Protein AF-A0A6L8T6J4-F1 (afdb_monomer_lite)

Organism: NCBI:txid418240

pLDDT: mean 91.36, std 5.14, range [63.66, 95.75]

Secondary structure (DSSP, 8-state):
------EE-TTT--EESSHHHHHHHHHHHTT--HHHHHHHHHHHHHHHHHHHHHHHS-SHHHHHHHHHHHHHHHHHHHHTT--

Sequence (83 aa):
MKTIMMYQCEKCRKVYDSASQAMTCEAAHYGLTLEEYYHWRELLKTVKEAGAMNSISKNERTDKAFDDAVIRLVEFEKEHKLV

Radius of gyration: 16.38 Å; chains: 1; bounding box: 42×39×33 Å

Structure (mmCIF, N/CA/C/O backbone):
data_AF-A0A6L8T6J4-F1
#
_entry.id   AF-A0A6L8T6J4-F1
#
loop_
_atom_site.group_PDB
_atom_site.id
_atom_site.type_symbol
_atom_site.label_atom_id
_atom_site.label_alt_id
_atom_site.label_comp_id
_atom_site.label_asym_id
_atom_site.label_entity_id
_atom_site.label_seq_id
_atom_site.pdbx_PDB_ins_code
_atom_site.Cartn_x
_atom_site.Cartn_y
_atom_site.Cartn_z
_atom_site.occupancy
_atom_site.B_iso_or_equiv
_atom_site.auth_seq_id
_atom_site.auth_comp_id
_atom_site.auth_asym_id
_atom_site.auth_atom_id
_atom_site.pdbx_PDB_model_num
ATOM 1 N N . MET A 1 1 ? -23.654 28.335 6.761 1.00 64.75 1 MET A N 1
ATOM 2 C CA . MET A 1 1 ? -23.456 26.902 6.449 1.00 64.75 1 MET A CA 1
ATOM 3 C C . MET A 1 1 ? -22.255 26.414 7.245 1.00 64.75 1 MET A C 1
ATOM 5 O O . MET A 1 1 ? -21.250 27.112 7.232 1.00 64.75 1 MET A O 1
ATOM 9 N N . LYS A 1 2 ? -22.358 25.307 7.989 1.00 77.62 2 LYS A N 1
ATOM 10 C CA . LYS A 1 2 ? -21.213 24.686 8.680 1.00 77.62 2 LYS A CA 1
ATOM 11 C C . LYS A 1 2 ? -20.870 23.388 7.954 1.00 77.62 2 LYS A C 1
ATOM 13 O O . LYS A 1 2 ? -21.774 22.603 7.690 1.00 77.62 2 LYS A O 1
ATOM 18 N N . THR A 1 3 ? -19.597 23.188 7.635 1.00 85.69 3 THR A N 1
ATOM 19 C CA . THR A 1 3 ? -19.095 21.957 7.012 1.00 85.69 3 THR A CA 1
ATOM 20 C C . THR A 1 3 ? -18.541 21.056 8.106 1.00 85.69 3 THR A C 1
ATOM 22 O O . THR A 1 3 ? -17.735 21.510 8.915 1.00 85.69 3 THR A O 1
ATOM 25 N N . ILE A 1 4 ? -18.974 19.797 8.138 1.00 84.75 4 ILE A N 1
ATOM 26 C CA . ILE A 1 4 ? -18.420 18.765 9.019 1.00 84.75 4 ILE A CA 1
ATOM 27 C C . ILE A 1 4 ? -17.673 17.782 8.122 1.00 84.75 4 ILE A C 1
ATOM 29 O O . ILE A 1 4 ? -18.230 17.301 7.137 1.00 84.75 4 ILE A O 1
ATOM 33 N N . MET A 1 5 ? -16.405 17.531 8.436 1.00 87.94 5 MET A N 1
ATOM 34 C CA . MET A 1 5 ? -15.579 16.558 7.730 1.00 87.94 5 MET A CA 1
ATOM 35 C C . MET A 1 5 ? -15.636 15.235 8.488 1.00 87.94 5 MET A C 1
ATOM 37 O O . MET A 1 5 ? -15.397 15.212 9.691 1.00 87.94 5 MET A O 1
ATOM 41 N N . MET A 1 6 ? -15.962 14.156 7.784 1.00 92.06 6 MET A N 1
ATOM 42 C CA . MET A 1 6 ? -16.005 12.801 8.324 1.00 92.06 6 MET A CA 1
ATOM 43 C C . MET A 1 6 ? -15.117 11.892 7.480 1.00 92.06 6 MET A C 1
ATOM 45 O O . MET A 1 6 ? -14.977 12.097 6.274 1.00 92.06 6 MET A O 1
ATOM 49 N N . TYR A 1 7 ? -14.537 10.879 8.112 1.00 93.00 7 TYR A N 1
ATOM 50 C CA . TYR A 1 7 ? -13.613 9.934 7.497 1.00 93.00 7 TYR A CA 1
ATOM 51 C C . TYR A 1 7 ? -14.227 8.543 7.518 1.00 93.00 7 TYR A C 1
ATOM 53 O O . TYR A 1 7 ? -14.738 8.105 8.543 1.00 93.00 7 TYR A O 1
ATOM 61 N N . GLN A 1 8 ? -14.187 7.833 6.396 1.00 93.31 8 GLN A N 1
ATOM 62 C CA . GLN A 1 8 ? -14.758 6.495 6.290 1.00 93.31 8 GLN A CA 1
ATOM 63 C C . GLN A 1 8 ? -13.648 5.469 6.076 1.00 93.31 8 GLN A C 1
ATOM 65 O O . GLN A 1 8 ? -12.838 5.633 5.172 1.00 93.31 8 GLN A O 1
ATOM 70 N N . CYS A 1 9 ? -13.659 4.393 6.865 1.00 93.00 9 CYS A N 1
ATOM 71 C CA . CYS A 1 9 ? -12.809 3.229 6.623 1.00 93.00 9 CYS A CA 1
ATOM 72 C C . CYS A 1 9 ? -13.230 2.535 5.320 1.00 93.00 9 CYS A C 1
ATOM 74 O O . CYS A 1 9 ? -14.392 2.143 5.163 1.00 93.00 9 CYS A O 1
ATOM 76 N N . GLU A 1 10 ? -12.289 2.326 4.401 1.00 89.44 10 GLU A N 1
ATOM 77 C CA . GLU A 1 10 ? -12.571 1.735 3.088 1.00 89.44 10 GLU A CA 1
ATOM 78 C C . GLU A 1 10 ? -13.005 0.260 3.178 1.00 89.44 10 GLU A C 1
ATOM 80 O O . GLU A 1 10 ? -13.758 -0.218 2.328 1.00 89.44 10 GLU A O 1
ATOM 85 N N . LYS A 1 11 ? -12.585 -0.459 4.231 1.00 90.06 11 LYS A N 1
ATOM 86 C CA . LYS A 1 11 ? -12.845 -1.901 4.400 1.00 90.06 11 LYS A CA 1
ATOM 87 C C . LYS A 1 11 ? -14.202 -2.204 5.027 1.00 90.06 11 LYS A C 1
ATOM 89 O O . LYS A 1 11 ? -14.917 -3.065 4.525 1.00 90.06 11 LYS A O 1
ATOM 94 N N . CYS A 1 12 ? -14.567 -1.516 6.110 1.00 93.38 12 CYS A N 1
ATOM 95 C CA . CYS A 1 12 ? -15.816 -1.784 6.839 1.00 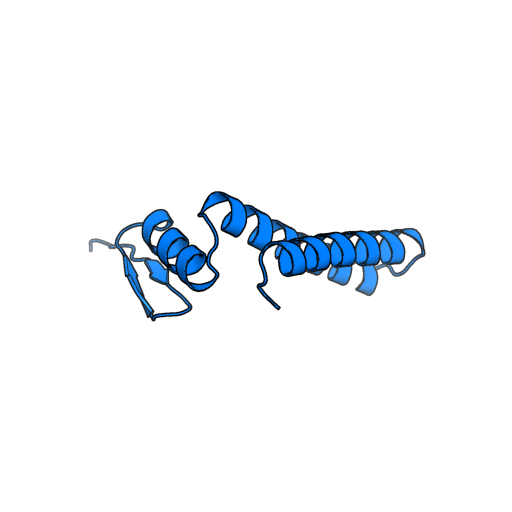93.38 12 CYS A CA 1
ATOM 96 C C . CYS A 1 12 ? -16.869 -0.679 6.725 1.00 93.38 12 CYS A C 1
ATOM 98 O O . CYS A 1 12 ? -17.943 -0.812 7.308 1.00 93.38 12 CYS A O 1
ATOM 100 N N . ARG A 1 13 ? -16.581 0.411 5.998 1.00 92.12 13 ARG A N 1
ATOM 101 C CA . ARG A 1 13 ? -17.486 1.554 5.772 1.00 92.12 13 ARG A CA 1
ATOM 102 C C . ARG A 1 13 ? -17.922 2.307 7.035 1.00 92.12 13 ARG A C 1
ATOM 104 O O . ARG A 1 13 ? -18.760 3.206 6.938 1.00 92.12 13 ARG A O 1
ATOM 111 N N . LYS A 1 14 ? -17.332 2.006 8.198 1.00 94.12 14 LYS A N 1
ATOM 112 C CA . LYS A 1 14 ? -17.532 2.777 9.433 1.00 94.12 14 LYS A CA 1
ATOM 113 C C . LYS A 1 14 ? -17.011 4.198 9.260 1.00 94.12 14 LYS A C 1
ATOM 115 O O . LYS A 1 14 ? -15.971 4.408 8.636 1.00 94.12 14 LYS A O 1
ATOM 120 N N . VAL A 1 15 ? -17.759 5.145 9.814 1.00 94.75 15 VAL A N 1
ATOM 121 C CA . VAL A 1 15 ? -17.478 6.578 9.744 1.00 94.75 15 VAL A CA 1
ATOM 122 C C . VAL A 1 15 ? -16.915 7.044 11.082 1.00 94.75 15 VAL A C 1
ATOM 124 O O . VAL A 1 15 ? -17.367 6.603 12.137 1.00 94.75 15 VAL A O 1
ATOM 127 N N . TYR A 1 16 ? -15.926 7.921 11.009 1.00 93.75 16 TYR A N 1
ATOM 128 C CA . TYR A 1 16 ? -15.158 8.452 12.119 1.00 93.75 16 TYR A CA 1
ATOM 129 C C . TYR A 1 16 ? -15.019 9.964 11.977 1.00 93.75 16 TYR A C 1
ATOM 131 O O . TYR A 1 16 ? -14.991 10.500 10.866 1.00 93.75 16 TYR A O 1
ATOM 139 N N . ASP A 1 17 ? -14.859 10.645 13.104 1.00 92.62 17 ASP A N 1
ATOM 140 C CA . ASP A 1 17 ? -14.679 12.098 13.130 1.00 92.62 17 ASP A CA 1
ATOM 141 C C . ASP A 1 17 ? -13.216 12.509 12.887 1.00 92.62 17 ASP A C 1
ATOM 143 O O . ASP A 1 17 ? -12.920 13.683 12.667 1.00 92.62 17 ASP A O 1
ATOM 147 N N . SER A 1 18 ? -12.282 11.549 12.890 1.00 91.62 18 SER A N 1
ATOM 148 C CA . SER A 1 18 ? -10.867 11.794 12.613 1.00 91.62 18 SER A CA 1
ATOM 149 C C . SER A 1 18 ? -10.261 10.799 11.625 1.00 91.62 18 SER A C 1
ATOM 151 O O . SER A 1 18 ? -10.604 9.614 11.589 1.00 91.62 18 SER A O 1
ATOM 153 N N . ALA A 1 19 ? -9.295 11.293 10.846 1.00 89.62 19 ALA A N 1
ATOM 154 C CA . ALA A 1 19 ? -8.531 10.484 9.903 1.00 89.62 19 ALA A CA 1
ATOM 155 C C . ALA A 1 19 ? -7.778 9.353 10.611 1.00 89.62 19 ALA A C 1
ATOM 157 O O . ALA A 1 19 ? -7.790 8.218 10.148 1.00 89.62 19 ALA A O 1
ATOM 158 N N . SER A 1 20 ? -7.170 9.644 11.765 1.00 89.69 20 SER A N 1
ATOM 159 C CA . SER A 1 20 ? -6.410 8.659 12.536 1.00 89.69 20 SER A CA 1
ATOM 160 C C . SER A 1 20 ? -7.285 7.509 13.028 1.00 89.69 20 SER A C 1
ATOM 162 O O . SER A 1 20 ? -6.864 6.363 12.945 1.00 89.69 20 SER A O 1
ATOM 164 N N . GLN A 1 21 ? -8.519 7.770 13.472 1.00 92.06 21 GLN A N 1
ATOM 165 C CA . GLN A 1 21 ? -9.445 6.704 13.869 1.00 92.06 21 GLN A CA 1
ATOM 166 C C . GLN A 1 21 ? -9.842 5.816 12.685 1.00 92.06 21 GLN A C 1
ATOM 168 O O . GLN A 1 21 ? -9.839 4.590 12.812 1.00 92.06 21 GLN A O 1
ATOM 173 N N . ALA A 1 22 ? -10.140 6.422 11.532 1.00 93.38 22 ALA A N 1
ATOM 174 C CA . ALA A 1 22 ? -10.447 5.673 10.319 1.00 93.38 22 ALA A CA 1
ATOM 175 C C . ALA A 1 22 ? -9.253 4.812 9.874 1.00 93.38 22 ALA A C 1
ATOM 177 O O . ALA A 1 22 ? -9.428 3.628 9.594 1.00 93.38 22 ALA A O 1
ATOM 178 N N . MET A 1 23 ? -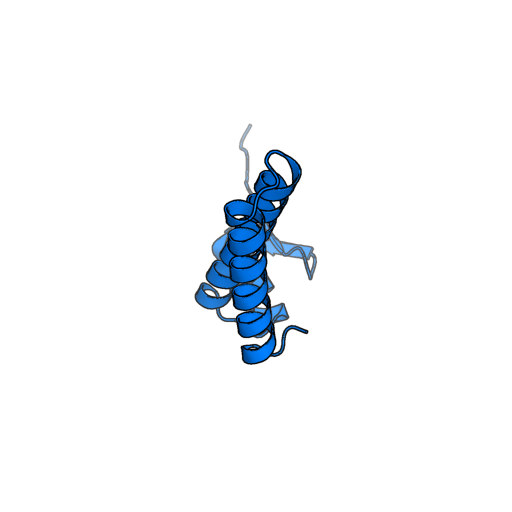8.038 5.366 9.894 1.00 91.69 23 MET A N 1
ATOM 179 C CA . MET A 1 23 ? -6.819 4.648 9.515 1.00 91.69 23 MET A CA 1
ATOM 180 C C . MET A 1 23 ? -6.446 3.544 10.502 1.00 91.69 23 MET A C 1
ATOM 182 O O . MET A 1 23 ? -6.073 2.463 10.069 1.00 91.69 23 MET A O 1
ATOM 186 N N . THR A 1 24 ? -6.606 3.752 11.811 1.00 94.00 24 THR A N 1
ATOM 187 C CA . THR A 1 24 ? -6.403 2.683 12.802 1.00 94.00 24 THR A CA 1
ATOM 188 C C . THR A 1 24 ? -7.392 1.540 12.585 1.00 94.00 24 THR A C 1
ATOM 190 O O . THR A 1 24 ? -7.023 0.373 12.703 1.00 94.00 24 THR A O 1
ATOM 193 N N . CYS A 1 25 ? -8.644 1.848 12.226 1.00 94.31 25 CYS A N 1
ATOM 194 C CA . CYS A 1 25 ? -9.605 0.814 11.853 1.00 94.31 25 CYS A CA 1
ATOM 195 C C . CYS A 1 25 ? -9.168 0.057 10.593 1.00 94.31 25 CYS A C 1
ATOM 197 O O . CYS A 1 25 ? -9.312 -1.162 10.543 1.00 94.31 25 CYS A O 1
ATOM 199 N N . GLU A 1 26 ? -8.661 0.755 9.575 1.00 93.38 26 GLU A N 1
ATOM 200 C CA . GLU A 1 26 ? -8.136 0.118 8.363 1.00 93.38 26 GLU A CA 1
ATOM 201 C C . GLU A 1 26 ? -6.937 -0.779 8.665 1.00 93.38 26 GLU A C 1
ATOM 203 O O . GLU A 1 26 ? -6.952 -1.941 8.270 1.00 93.38 26 GLU A O 1
ATOM 208 N N . ALA A 1 27 ? -5.955 -0.278 9.415 1.00 93.50 27 ALA A N 1
ATOM 209 C CA . ALA A 1 27 ? -4.775 -1.024 9.841 1.00 93.50 27 ALA A CA 1
ATOM 210 C C . ALA A 1 27 ? -5.160 -2.322 10.571 1.00 93.50 27 ALA A C 1
ATOM 212 O O . ALA A 1 27 ? -4.679 -3.401 10.226 1.00 93.50 27 ALA A O 1
ATOM 213 N N . ALA A 1 28 ? -6.133 -2.244 11.486 1.00 93.12 28 ALA A N 1
ATOM 214 C CA . ALA A 1 28 ? -6.634 -3.401 12.223 1.00 93.12 28 ALA A CA 1
ATOM 215 C C . ALA A 1 28 ? -7.253 -4.486 11.320 1.00 93.12 28 ALA A C 1
ATOM 217 O O . ALA A 1 28 ? -7.174 -5.667 11.653 1.00 93.12 28 ALA A O 1
ATOM 218 N N . HIS A 1 29 ? -7.831 -4.132 10.165 1.00 91.69 29 HIS A N 1
ATOM 219 C CA . HIS A 1 29 ? -8.325 -5.127 9.202 1.00 91.69 29 HIS A CA 1
ATOM 220 C C . HIS A 1 29 ? -7.208 -5.929 8.528 1.00 91.69 29 HIS A C 1
ATOM 222 O O . HIS A 1 29 ? -7.472 -7.018 8.024 1.00 91.69 29 HIS A O 1
ATOM 228 N N . TYR A 1 30 ? -5.992 -5.392 8.523 1.00 88.94 30 TYR A N 1
ATOM 229 C CA . TYR A 1 30 ? -4.794 -6.035 7.996 1.00 88.94 30 TYR A CA 1
ATOM 230 C C . TYR A 1 30 ? -3.919 -6.638 9.105 1.00 88.94 30 TYR A C 1
ATOM 232 O O . TYR A 1 30 ? -2.860 -7.176 8.816 1.00 88.94 30 TYR A O 1
ATOM 240 N N . GLY A 1 31 ? -4.343 -6.557 10.373 1.00 90.94 31 GLY A N 1
ATOM 241 C CA . GLY A 1 31 ? -3.520 -6.980 11.509 1.00 90.94 31 GLY A CA 1
ATOM 242 C C . GLY A 1 31 ? -2.286 -6.100 11.734 1.00 90.94 31 GLY A C 1
ATOM 243 O O . GLY A 1 31 ? -1.363 -6.526 12.420 1.00 90.94 31 GLY A O 1
ATOM 244 N N . LEU A 1 32 ? -2.276 -4.893 11.163 1.00 92.50 32 LEU A N 1
ATOM 245 C CA . LEU A 1 32 ? -1.181 -3.936 11.253 1.00 92.50 32 LEU A CA 1
ATOM 246 C C . LEU A 1 32 ? -1.445 -2.912 12.357 1.00 92.50 32 LEU A C 1
ATOM 248 O O . LEU A 1 32 ? -2.587 -2.529 12.635 1.00 92.50 32 LEU A O 1
ATOM 252 N N . THR A 1 33 ? -0.369 -2.405 12.939 1.00 92.81 33 THR A N 1
ATOM 253 C CA . THR A 1 33 ? -0.377 -1.143 13.674 1.00 92.81 33 THR A CA 1
ATOM 254 C C . THR A 1 33 ? -0.559 0.033 12.713 1.00 92.81 33 THR A C 1
ATOM 256 O O . THR A 1 33 ? -0.393 -0.078 11.497 1.00 92.81 33 THR A O 1
ATOM 259 N N . LEU A 1 34 ? -0.907 1.201 13.255 1.00 90.50 34 LEU A N 1
ATOM 260 C CA . LEU A 1 34 ? -1.070 2.406 12.445 1.00 90.50 34 LEU A CA 1
ATOM 261 C C . LEU A 1 34 ? 0.238 2.799 11.729 1.00 90.50 34 LEU A C 1
ATOM 263 O O . LEU A 1 34 ? 0.194 3.211 10.574 1.00 90.50 34 LEU A O 1
ATOM 267 N N . GLU A 1 35 ? 1.388 2.649 12.390 1.00 92.06 35 GLU A N 1
ATOM 268 C CA . GLU A 1 35 ? 2.706 2.969 11.822 1.00 92.06 35 GLU A CA 1
ATOM 269 C C . GLU A 1 35 ? 3.078 2.017 10.680 1.00 92.06 35 GLU A C 1
ATOM 271 O O . GLU A 1 35 ? 3.451 2.470 9.598 1.00 92.06 35 GLU A O 1
ATOM 276 N N . GLU A 1 36 ? 2.887 0.711 10.877 1.00 92.69 36 GLU A N 1
ATOM 277 C CA . GLU A 1 36 ? 3.088 -0.301 9.833 1.00 92.69 36 GLU A CA 1
ATOM 278 C C . GLU A 1 36 ? 2.150 -0.071 8.643 1.00 92.69 36 GLU A C 1
ATOM 280 O O . GLU A 1 36 ? 2.559 -0.189 7.491 1.00 92.69 36 GLU A O 1
ATOM 285 N N . TYR A 1 37 ? 0.902 0.326 8.897 1.00 92.38 37 TYR A N 1
ATOM 286 C CA . TYR A 1 37 ? -0.051 0.648 7.839 1.00 92.38 37 TYR A CA 1
ATOM 287 C C . TYR A 1 37 ? 0.372 1.871 7.015 1.00 92.38 37 TYR A C 1
ATOM 289 O O . TYR A 1 37 ? 0.243 1.863 5.787 1.00 92.38 37 TYR A O 1
ATOM 297 N N . TYR A 1 38 ? 0.908 2.912 7.660 1.00 92.12 38 TYR A N 1
ATOM 298 C CA . TYR A 1 38 ? 1.488 4.051 6.946 1.00 92.12 38 TYR A CA 1
ATOM 299 C C . TYR A 1 38 ? 2.700 3.637 6.118 1.00 92.12 38 TYR A C 1
ATOM 301 O O . TYR A 1 38 ? 2.787 4.020 4.950 1.00 92.12 38 TYR A O 1
ATOM 309 N N . HIS A 1 39 ? 3.594 2.827 6.689 1.00 93.62 39 HIS A N 1
ATOM 310 C CA . HIS A 1 39 ? 4.758 2.320 5.973 1.00 93.62 39 HIS A CA 1
ATOM 311 C C . HIS A 1 39 ? 4.345 1.503 4.741 1.00 93.62 39 HIS A C 1
ATOM 313 O O . HIS A 1 39 ? 4.827 1.749 3.637 1.00 93.62 39 HIS A O 1
ATOM 319 N N . TRP A 1 40 ? 3.363 0.612 4.887 1.00 93.62 40 TRP A N 1
ATOM 320 C CA . TRP A 1 40 ? 2.820 -0.169 3.779 1.00 93.62 40 TRP A CA 1
ATOM 321 C C . TRP A 1 40 ? 2.195 0.706 2.685 1.00 93.62 40 TRP A C 1
ATOM 323 O O . TRP A 1 40 ? 2.474 0.521 1.498 1.00 93.62 40 TRP A O 1
ATOM 333 N N . ARG A 1 41 ? 1.394 1.716 3.060 1.00 91.94 41 ARG A N 1
ATOM 334 C CA . ARG A 1 41 ? 0.831 2.702 2.115 1.00 91.94 41 ARG A CA 1
ATOM 335 C C . ARG A 1 41 ? 1.939 3.467 1.372 1.00 91.94 41 ARG A C 1
ATOM 337 O O . ARG A 1 41 ? 1.773 3.763 0.187 1.00 91.94 41 ARG A O 1
ATOM 344 N N . GLU A 1 42 ? 3.056 3.773 2.029 1.00 94.25 42 GLU A N 1
ATOM 345 C CA . GLU A 1 42 ? 4.215 4.426 1.409 1.00 94.25 42 GLU A CA 1
ATOM 346 C C . GLU A 1 42 ? 4.947 3.502 0.423 1.00 94.25 42 GLU A C 1
ATOM 348 O O . GLU A 1 42 ? 5.278 3.933 -0.686 1.00 94.25 42 GLU A O 1
ATOM 353 N N . LEU A 1 43 ? 5.123 2.221 0.762 1.00 94.25 43 LEU A N 1
ATOM 354 C CA . LEU A 1 43 ? 5.678 1.214 -0.150 1.00 94.25 43 LEU A CA 1
ATOM 355 C C . LEU A 1 43 ? 4.806 1.057 -1.404 1.00 94.25 43 LEU A C 1
ATOM 357 O O . LEU A 1 43 ? 5.316 1.133 -2.523 1.00 94.25 43 LEU A O 1
ATOM 361 N N . LEU A 1 44 ? 3.483 0.945 -1.238 1.00 93.69 44 LEU A N 1
ATOM 362 C CA . LEU A 1 44 ? 2.527 0.884 -2.351 1.00 93.69 44 LEU A CA 1
ATOM 363 C C . LEU A 1 44 ? 2.623 2.116 -3.262 1.00 93.69 44 LEU A C 1
ATOM 365 O O . LEU A 1 44 ? 2.619 2.000 -4.491 1.00 93.69 44 LEU A O 1
ATOM 369 N N . LYS A 1 45 ? 2.727 3.310 -2.666 1.00 94.69 45 LYS A N 1
ATOM 370 C CA . LYS A 1 45 ? 2.909 4.561 -3.409 1.00 94.69 45 LYS A CA 1
ATOM 371 C C . LYS A 1 45 ? 4.232 4.561 -4.180 1.00 94.69 45 LYS A C 1
ATOM 373 O O . LYS A 1 45 ? 4.236 4.900 -5.361 1.00 94.69 45 LYS A O 1
ATOM 378 N N . THR A 1 46 ? 5.316 4.127 -3.543 1.00 94.12 46 THR A N 1
ATOM 379 C CA . THR A 1 46 ? 6.656 4.068 -4.141 1.00 94.12 46 THR A CA 1
ATOM 380 C C . THR A 1 46 ? 6.689 3.124 -5.339 1.00 94.12 46 THR A C 1
ATOM 382 O O . THR A 1 46 ? 7.182 3.502 -6.399 1.00 94.12 46 THR A O 1
ATOM 385 N N . VAL A 1 47 ? 6.096 1.930 -5.223 1.00 94.81 47 VAL A N 1
ATOM 386 C CA . VAL A 1 47 ? 5.969 0.977 -6.340 1.00 94.81 47 VAL A CA 1
ATOM 387 C C . VAL A 1 47 ? 5.180 1.589 -7.496 1.00 94.81 47 VAL A C 1
ATOM 389 O O . VAL A 1 47 ? 5.587 1.476 -8.652 1.00 94.81 47 VAL A O 1
ATOM 392 N N . LYS A 1 48 ? 4.076 2.288 -7.205 1.00 94.38 48 LYS A N 1
ATOM 393 C CA . LYS A 1 48 ? 3.265 2.957 -8.231 1.00 94.38 48 LYS A CA 1
ATOM 394 C C . LYS A 1 48 ? 4.047 4.050 -8.963 1.00 94.38 48 LYS A C 1
ATOM 396 O O . LYS A 1 48 ? 3.971 4.137 -10.187 1.00 94.38 48 LYS A O 1
ATOM 401 N N . GLU A 1 49 ? 4.782 4.882 -8.231 1.00 93.44 49 GLU A N 1
ATOM 402 C CA . GLU A 1 49 ? 5.599 5.961 -8.798 1.00 93.44 49 GLU A CA 1
ATOM 403 C C . GLU A 1 49 ? 6.778 5.409 -9.607 1.00 93.44 49 GLU A C 1
ATOM 405 O O . GLU A 1 49 ? 6.995 5.839 -10.741 1.00 93.44 49 GLU A O 1
ATOM 410 N N . ALA A 1 50 ? 7.486 4.407 -9.079 1.00 92.88 50 ALA A N 1
ATOM 411 C CA . ALA A 1 50 ? 8.572 3.729 -9.782 1.00 92.88 50 ALA A CA 1
ATOM 412 C C . ALA A 1 50 ? 8.072 3.037 -11.059 1.00 92.88 50 ALA A C 1
ATOM 414 O O . ALA A 1 50 ? 8.700 3.163 -12.108 1.00 92.88 50 ALA A O 1
ATOM 415 N N . GLY A 1 51 ? 6.905 2.389 -11.009 1.00 93.56 51 GLY A N 1
ATOM 416 C CA . GLY A 1 51 ? 6.281 1.758 -12.172 1.00 93.56 51 GLY A CA 1
ATOM 417 C C . GLY A 1 51 ? 5.859 2.770 -13.238 1.00 93.56 51 GLY A C 1
ATOM 418 O O . GLY A 1 51 ? 6.100 2.556 -14.426 1.00 93.56 51 GLY A O 1
ATOM 419 N N . ALA A 1 52 ? 5.295 3.912 -12.830 1.00 93.75 52 ALA A N 1
ATOM 420 C CA . ALA A 1 52 ? 4.967 5.000 -13.749 1.00 93.75 52 ALA A CA 1
ATOM 421 C C . ALA A 1 52 ? 6.226 5.570 -14.422 1.00 93.75 52 ALA A C 1
ATOM 423 O O . ALA A 1 52 ? 6.253 5.733 -15.641 1.00 93.75 52 ALA A O 1
ATOM 424 N N . MET A 1 53 ? 7.289 5.814 -13.649 1.00 91.31 53 MET A N 1
ATOM 425 C CA . MET A 1 53 ? 8.569 6.280 -14.184 1.00 91.31 53 MET A CA 1
ATOM 426 C C . MET A 1 53 ? 9.190 5.265 -15.138 1.00 91.31 53 MET A C 1
ATOM 428 O O . MET A 1 53 ? 9.635 5.647 -16.217 1.00 91.31 53 MET A O 1
ATOM 432 N N . ASN A 1 54 ? 9.165 3.980 -14.789 1.00 91.38 54 ASN A N 1
ATOM 433 C CA . ASN A 1 54 ? 9.660 2.926 -15.661 1.00 91.38 54 ASN A CA 1
ATOM 434 C C . ASN A 1 54 ? 8.866 2.843 -16.974 1.00 91.38 54 ASN A C 1
ATOM 436 O O . ASN A 1 54 ? 9.441 2.681 -18.044 1.00 91.38 54 ASN A O 1
ATOM 440 N N . SER A 1 55 ? 7.547 3.047 -16.925 1.00 90.88 55 SER A N 1
ATOM 441 C CA . SER A 1 55 ? 6.719 3.091 -18.133 1.00 90.88 55 SER A CA 1
ATOM 442 C C . SER A 1 55 ? 7.009 4.304 -19.025 1.00 90.88 55 SER A C 1
ATOM 444 O O . SER A 1 55 ? 6.861 4.194 -20.241 1.00 90.88 55 SER A O 1
ATOM 446 N N . ILE A 1 56 ? 7.365 5.459 -18.452 1.00 93.62 56 ILE A N 1
ATOM 447 C CA . ILE A 1 56 ? 7.628 6.699 -19.204 1.00 93.62 56 ILE A CA 1
ATOM 448 C C . ILE A 1 56 ? 9.052 6.708 -19.769 1.00 93.62 56 ILE A C 1
ATOM 450 O O . ILE A 1 56 ? 9.268 7.108 -20.912 1.00 93.62 56 ILE A O 1
ATOM 454 N N . SER A 1 57 ? 10.033 6.292 -18.971 1.00 89.94 57 SER A N 1
ATOM 455 C CA . SER A 1 57 ? 11.455 6.353 -19.301 1.00 89.94 57 SER A CA 1
ATOM 456 C C . SER A 1 57 ? 12.139 5.025 -19.000 1.00 89.94 57 SER A C 1
ATOM 458 O O . SER A 1 57 ? 13.045 4.942 -18.168 1.00 89.94 57 SER A O 1
ATOM 460 N N . LYS A 1 58 ? 11.712 3.971 -19.702 1.00 90.56 58 LYS A N 1
ATOM 461 C CA . LYS A 1 58 ? 12.253 2.622 -19.520 1.00 90.56 58 LYS A CA 1
ATOM 462 C C . LYS A 1 58 ? 13.749 2.570 -19.826 1.00 90.56 58 LYS A C 1
ATOM 464 O O . LYS A 1 58 ? 14.178 2.864 -20.940 1.00 90.56 58 LYS A O 1
ATOM 469 N N . ASN A 1 59 ? 14.537 2.202 -18.826 1.00 92.4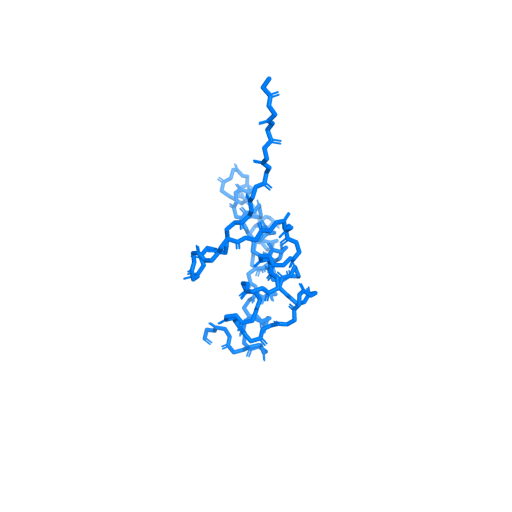4 59 ASN A N 1
ATOM 470 C CA . ASN A 1 59 ? 15.968 1.942 -18.914 1.00 92.44 59 ASN A CA 1
ATOM 471 C C . ASN A 1 59 ? 16.387 1.042 -17.742 1.00 92.44 59 ASN A C 1
ATOM 473 O O . ASN A 1 59 ? 15.624 0.852 -16.802 1.00 92.44 59 ASN A O 1
ATOM 477 N N . GLU A 1 60 ? 17.617 0.529 -17.757 1.00 92.94 60 GLU A N 1
ATOM 478 C CA . GLU A 1 60 ? 18.105 -0.387 -16.712 1.00 92.94 60 GLU A CA 1
ATOM 479 C C . GLU A 1 60 ? 18.012 0.198 -15.293 1.00 92.94 60 GLU A C 1
ATOM 481 O O . GLU A 1 60 ? 17.785 -0.529 -14.329 1.00 92.94 60 GLU A O 1
ATOM 486 N N . ARG A 1 61 ? 18.156 1.522 -15.142 1.00 91.38 61 ARG A N 1
ATOM 487 C CA . ARG A 1 61 ? 18.054 2.188 -13.838 1.00 91.38 61 ARG A CA 1
ATOM 488 C C . ARG A 1 61 ? 16.607 2.252 -13.351 1.00 91.38 61 ARG A C 1
ATOM 490 O O . ARG A 1 61 ? 16.383 2.083 -12.155 1.00 91.38 61 ARG A O 1
ATOM 497 N N . THR A 1 62 ? 15.646 2.535 -14.228 1.00 89.50 62 THR A N 1
ATOM 498 C CA . THR A 1 62 ? 14.222 2.607 -13.863 1.00 89.50 62 THR A CA 1
ATOM 499 C C . THR A 1 62 ? 13.596 1.224 -13.711 1.00 89.50 62 THR A C 1
ATOM 501 O O . THR A 1 62 ? 12.805 1.050 -12.787 1.00 89.50 62 THR A O 1
ATOM 504 N N . ASP A 1 63 ? 14.021 0.239 -14.509 1.00 92.06 63 ASP A N 1
ATOM 505 C CA . ASP A 1 63 ? 13.677 -1.176 -14.316 1.00 92.06 63 ASP A CA 1
ATOM 506 C C . ASP A 1 63 ? 14.170 -1.645 -12.940 1.00 92.06 63 ASP A C 1
ATOM 508 O O . ASP A 1 63 ? 13.366 -2.072 -12.114 1.00 92.06 63 ASP A O 1
ATOM 512 N N . LYS A 1 64 ? 15.456 -1.436 -12.620 1.00 93.75 64 LYS A N 1
ATOM 513 C CA . LYS A 1 64 ? 15.999 -1.814 -11.308 1.00 93.75 64 LYS A CA 1
ATOM 514 C C . LYS A 1 64 ? 15.305 -1.097 -10.147 1.00 93.75 64 LYS A C 1
ATOM 516 O O . LYS A 1 64 ? 15.026 -1.716 -9.129 1.00 93.75 64 LYS A O 1
ATOM 521 N N . ALA A 1 65 ? 15.016 0.199 -10.280 1.00 92.38 65 ALA A N 1
ATOM 522 C CA . ALA A 1 65 ? 14.320 0.947 -9.233 1.00 92.38 65 ALA A CA 1
ATOM 523 C C . ALA A 1 65 ? 12.892 0.429 -8.995 1.00 92.38 65 ALA A C 1
ATOM 525 O O . ALA A 1 65 ? 12.417 0.443 -7.859 1.00 92.38 65 ALA A O 1
ATOM 526 N N . PHE A 1 66 ? 12.212 -0.020 -10.051 1.00 93.06 66 PHE A N 1
ATOM 527 C CA . PHE A 1 66 ? 10.904 -0.650 -9.938 1.00 93.06 66 PHE A CA 1
ATOM 528 C C . PHE A 1 66 ? 11.004 -2.031 -9.285 1.00 93.06 66 PHE A C 1
ATOM 53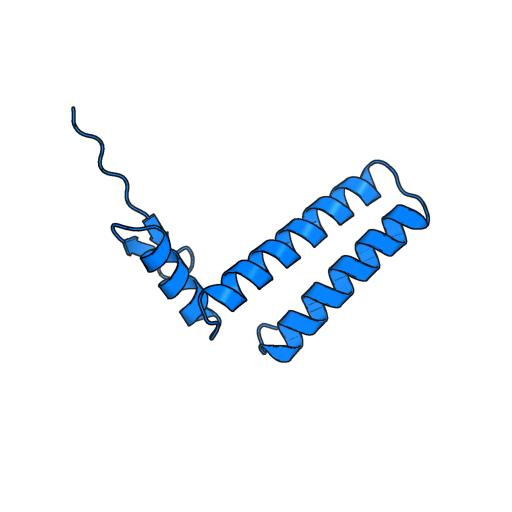0 O O . PHE A 1 66 ? 10.275 -2.286 -8.328 1.00 93.06 66 PHE A O 1
ATOM 537 N N . ASP A 1 67 ? 11.945 -2.870 -9.722 1.00 94.69 67 ASP A N 1
ATOM 538 C CA . ASP A 1 67 ? 12.182 -4.192 -9.133 1.00 94.69 67 ASP A CA 1
ATOM 539 C C . ASP A 1 67 ? 12.527 -4.090 -7.638 1.00 94.69 67 ASP A C 1
ATOM 541 O O . ASP A 1 67 ? 11.908 -4.765 -6.816 1.00 94.69 67 ASP A O 1
ATOM 545 N N . ASP A 1 68 ? 13.440 -3.188 -7.260 1.00 95.00 68 ASP A N 1
ATOM 546 C CA . ASP A 1 68 ? 13.824 -2.948 -5.863 1.00 95.00 68 ASP A CA 1
ATOM 547 C C . ASP A 1 68 ? 12.618 -2.490 -5.016 1.00 95.00 68 ASP A C 1
ATOM 549 O O . ASP A 1 68 ? 12.461 -2.913 -3.867 1.00 95.00 68 ASP A O 1
ATOM 553 N N . ALA A 1 69 ? 11.746 -1.634 -5.564 1.00 94.44 69 ALA A N 1
ATOM 554 C CA . ALA A 1 69 ? 10.537 -1.185 -4.873 1.00 94.44 69 ALA A CA 1
ATOM 555 C C . ALA A 1 69 ? 9.529 -2.331 -4.682 1.00 94.44 69 ALA A C 1
ATOM 557 O O . ALA A 1 69 ? 8.944 -2.462 -3.605 1.00 94.44 69 ALA A O 1
ATOM 558 N N . VAL A 1 70 ? 9.344 -3.170 -5.707 1.00 95.00 70 VAL A N 1
ATOM 559 C CA . VAL A 1 70 ? 8.454 -4.339 -5.652 1.00 95.00 70 VAL A CA 1
ATOM 560 C C . VAL A 1 70 ? 8.967 -5.363 -4.642 1.00 95.00 70 VAL A C 1
ATOM 562 O O . VAL A 1 70 ? 8.173 -5.870 -3.853 1.00 95.00 70 VAL A O 1
ATOM 565 N N . ILE A 1 71 ? 10.277 -5.631 -4.609 1.00 95.75 71 ILE A N 1
ATOM 566 C CA . ILE A 1 71 ? 10.888 -6.551 -3.638 1.00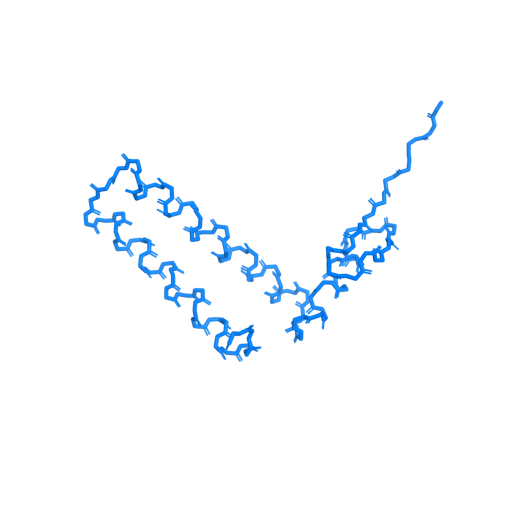 95.75 71 ILE A CA 1
ATOM 567 C C . ILE A 1 71 ? 10.581 -6.100 -2.209 1.00 95.75 71 ILE A C 1
ATOM 569 O O . ILE A 1 71 ? 10.044 -6.890 -1.437 1.00 95.75 71 ILE A O 1
ATOM 573 N N . ARG A 1 72 ? 10.823 -4.823 -1.879 1.00 94.00 72 ARG A N 1
ATOM 574 C CA . ARG A 1 72 ? 10.550 -4.283 -0.533 1.00 94.00 72 ARG A CA 1
ATOM 575 C C . ARG A 1 72 ? 9.081 -4.403 -0.135 1.00 94.00 72 ARG A C 1
ATOM 577 O O . ARG A 1 72 ? 8.784 -4.744 1.006 1.00 94.00 72 ARG A O 1
ATOM 584 N N . LEU A 1 73 ? 8.161 -4.129 -1.066 1.00 94.06 73 LEU A N 1
ATOM 585 C CA . LEU A 1 73 ? 6.727 -4.286 -0.818 1.00 94.06 73 LEU A CA 1
ATOM 586 C C . LEU A 1 73 ? 6.375 -5.749 -0.515 1.00 94.06 73 LEU A C 1
ATOM 588 O O . LEU A 1 73 ? 5.698 -6.024 0.470 1.00 94.06 73 LEU A O 1
ATOM 592 N N . VAL A 1 74 ? 6.863 -6.683 -1.333 1.00 93.69 74 VAL A N 1
ATOM 593 C CA . VAL A 1 74 ? 6.580 -8.117 -1.175 1.00 93.69 74 VAL A CA 1
ATOM 594 C C . VAL A 1 74 ? 7.198 -8.677 0.106 1.00 93.69 74 VAL A C 1
ATOM 596 O O . VAL A 1 74 ? 6.594 -9.528 0.755 1.00 93.69 74 VAL A O 1
ATOM 599 N N . GLU A 1 75 ? 8.395 -8.232 0.485 1.00 94.31 75 GLU A N 1
ATOM 600 C CA . GLU A 1 75 ? 9.028 -8.610 1.753 1.00 94.31 75 GLU A CA 1
ATOM 601 C C . GLU A 1 75 ? 8.183 -8.165 2.950 1.00 94.31 75 GLU A C 1
ATOM 603 O O . GLU A 1 75 ? 7.884 -8.989 3.816 1.00 94.31 75 GLU A O 1
ATOM 608 N N . PHE A 1 76 ? 7.711 -6.916 2.944 1.00 92.62 76 PHE A N 1
ATOM 609 C CA . PHE A 1 76 ? 6.809 -6.403 3.975 1.00 92.62 76 PHE A CA 1
ATOM 610 C C . PHE A 1 76 ? 5.495 -7.201 4.034 1.00 92.62 76 PHE A C 1
ATOM 612 O O . PHE A 1 76 ? 5.063 -7.634 5.101 1.00 92.62 76 PHE A O 1
ATOM 619 N N . GLU A 1 77 ? 4.863 -7.457 2.886 1.00 91.81 77 GLU A N 1
ATOM 620 C CA . GLU A 1 77 ? 3.611 -8.221 2.827 1.00 91.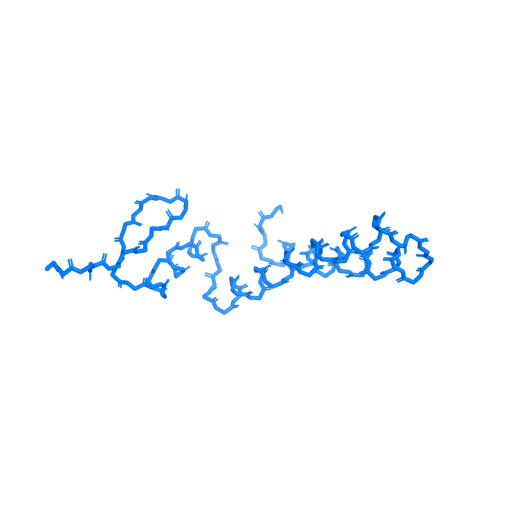81 77 GLU A CA 1
ATOM 621 C C . GLU A 1 77 ? 3.772 -9.655 3.346 1.00 91.81 77 GLU A C 1
ATOM 623 O O . GLU A 1 77 ? 2.873 -10.164 4.019 1.00 91.81 77 GLU A O 1
ATOM 628 N N . LYS A 1 78 ? 4.927 -10.287 3.101 1.00 92.25 78 LYS A N 1
ATOM 629 C CA . LYS A 1 78 ? 5.258 -11.614 3.643 1.00 92.25 78 LYS A CA 1
ATOM 630 C C . LYS A 1 78 ? 5.477 -11.592 5.151 1.00 92.25 78 LYS A C 1
ATOM 632 O O . LYS A 1 78 ? 4.992 -12.492 5.836 1.00 92.25 78 LYS A O 1
ATOM 637 N N . GLU A 1 79 ? 6.196 -10.596 5.669 1.00 91.00 79 GLU A N 1
ATOM 638 C CA . GLU A 1 79 ? 6.458 -10.457 7.107 1.00 91.00 79 GLU A CA 1
ATOM 639 C C . GLU A 1 79 ? 5.151 -10.293 7.894 1.00 91.00 79 GLU A C 1
ATOM 641 O O . GLU A 1 79 ? 4.917 -10.987 8.887 1.00 91.00 79 GLU A O 1
ATOM 646 N N . HIS A 1 80 ? 4.250 -9.455 7.377 1.00 88.62 80 HIS A N 1
ATOM 647 C CA . HIS A 1 80 ? 2.963 -9.159 8.002 1.00 88.62 80 HIS A CA 1
ATOM 648 C C . HIS A 1 80 ? 1.818 -10.091 7.573 1.00 88.62 80 HIS A C 1
ATOM 650 O O . HIS A 1 80 ? 0.691 -9.924 8.038 1.00 88.62 80 HIS A O 1
ATOM 656 N N . LYS A 1 81 ? 2.091 -11.103 6.735 1.00 87.94 81 LYS A N 1
ATOM 657 C CA . LYS A 1 81 ? 1.112 -12.102 6.254 1.00 87.94 81 LYS A CA 1
ATOM 658 C C . LYS A 1 81 ? -0.126 -11.465 5.607 1.00 87.94 81 LYS A C 1
ATOM 660 O O . LYS A 1 81 ? -1.256 -11.893 5.845 1.00 87.94 81 LYS A O 1
ATOM 665 N N . LEU A 1 82 ? 0.099 -10.419 4.815 1.00 80.69 82 LEU A N 1
ATOM 666 C CA . LEU A 1 82 ? -0.949 -9.676 4.110 1.00 80.69 82 LEU A CA 1
ATOM 667 C C . LEU A 1 82 ? -1.408 -10.380 2.824 1.00 80.69 82 LEU A C 1
ATOM 669 O O . LEU A 1 82 ? -2.528 -10.131 2.369 1.00 80.69 82 LEU A O 1
ATOM 673 N N . VAL A 1 83 ? -0.548 -11.240 2.261 1.00 63.66 83 VAL A N 1
ATOM 674 C CA . VAL A 1 83 ? -0.721 -11.991 1.003 1.00 63.66 83 VAL A CA 1
ATOM 675 C C . VAL A 1 83 ? -0.293 -13.443 1.188 1.00 63.66 83 VAL A C 1
ATOM 677 O O . VAL A 1 83 ? 0.718 -13.676 1.891 1.00 63.66 83 VAL A O 1
#

Foldseek 3Di:
DDDQDWDAQPPPRDIHSDPQVSQCVNCVVLVHGSVLSVVLVVLVVQLVVLVVCCVVPPDPVSVVSNVVSVVVNVVSCVVSVSD